Protein AF-A0A1F8E3Q6-F1 (afdb_monomer)

Mean predicted aligned error: 6.94 Å

Sequence (153 aa):
MDKLKSFGGFLIGIAMMTVLVFLVFVFINGLGFVAEKLIPTLIKITTIGTLICILSLPLAFFKKTRIITATTLFISSYVFGLTVWMVGFLVTYSLWGGFGVFIGLMMGGVGVVPLGIIAAVFNGAWAMAGNLLYGIAITFGARIFGMYLGEKS

Organism: NCBI:txid1802561

Structure (mmCIF, N/CA/C/O backbone):
data_AF-A0A1F8E3Q6-F1
#
_entry.id   AF-A0A1F8E3Q6-F1
#
loop_
_atom_site.group_PDB
_atom_site.id
_atom_site.type_symbol
_atom_site.label_atom_id
_atom_site.label_alt_id
_atom_site.label_comp_id
_atom_site.label_asym_id
_atom_site.label_entity_id
_atom_site.label_seq_id
_atom_site.pdbx_PDB_ins_code
_atom_site.Cartn_x
_atom_site.Cartn_y
_atom_site.Cartn_z
_atom_site.occupancy
_atom_site.B_iso_or_equiv
_atom_site.auth_seq_id
_atom_site.auth_comp_id
_atom_site.auth_asym_id
_atom_site.auth_atom_id
_atom_site.pdbx_PDB_model_num
ATOM 1 N N . MET A 1 1 ? -28.861 16.557 -3.915 1.00 49.62 1 MET A N 1
ATOM 2 C CA . MET A 1 1 ? -27.951 16.020 -4.955 1.00 49.62 1 MET A CA 1
ATOM 3 C C . MET A 1 1 ? -26.639 16.805 -5.047 1.00 49.62 1 MET A C 1
ATOM 5 O O . MET A 1 1 ? -25.605 16.191 -5.285 1.00 49.62 1 MET A O 1
ATOM 9 N N . ASP A 1 2 ? -26.636 18.114 -4.774 1.00 55.66 2 ASP A N 1
ATOM 10 C CA . ASP A 1 2 ? -25.448 18.976 -4.943 1.00 55.66 2 ASP A CA 1
ATOM 11 C C . ASP A 1 2 ? -24.301 18.697 -3.966 1.00 55.66 2 ASP A C 1
ATOM 13 O O . ASP A 1 2 ? -23.136 18.719 -4.359 1.00 55.66 2 ASP A O 1
ATOM 17 N N . LYS A 1 3 ? -24.607 18.315 -2.716 1.00 53.47 3 LYS A N 1
ATOM 18 C CA . LYS A 1 3 ? -23.581 17.922 -1.731 1.00 53.47 3 LYS A CA 1
ATOM 19 C C . LYS A 1 3 ? -22.810 16.658 -2.142 1.00 53.47 3 LYS A C 1
ATOM 21 O O . LYS A 1 3 ? -21.619 16.573 -1.878 1.00 53.47 3 LYS A O 1
ATOM 26 N N . LEU A 1 4 ? -23.453 15.711 -2.836 1.00 53.84 4 LEU A N 1
ATOM 27 C CA . LEU A 1 4 ? -22.817 14.464 -3.290 1.00 53.84 4 LEU A CA 1
ATOM 28 C C . LEU A 1 4 ? -21.888 14.704 -4.495 1.00 53.84 4 LEU A C 1
ATOM 30 O O . LEU A 1 4 ? -20.799 14.142 -4.556 1.00 53.84 4 LEU A O 1
ATOM 34 N N . LYS A 1 5 ? -22.285 15.592 -5.419 1.00 50.47 5 LYS A N 1
ATOM 35 C CA . LYS A 1 5 ? -21.438 16.028 -6.544 1.00 50.47 5 LYS A CA 1
ATOM 36 C C . LYS A 1 5 ? -20.234 16.851 -6.074 1.00 50.47 5 LYS A C 1
ATOM 38 O O . LYS A 1 5 ? -19.132 16.646 -6.571 1.00 50.47 5 LYS A O 1
ATOM 43 N N . SER A 1 6 ? -20.432 17.724 -5.084 1.00 55.19 6 SER A N 1
ATOM 44 C CA . SER A 1 6 ? -19.364 18.511 -4.451 1.00 55.19 6 SER A CA 1
ATOM 45 C C . SER A 1 6 ? -18.348 17.620 -3.719 1.00 55.19 6 SER A C 1
ATOM 47 O O . SER A 1 6 ? -17.145 17.770 -3.919 1.00 55.19 6 SER A O 1
ATOM 49 N N . PHE A 1 7 ? -18.818 16.622 -2.959 1.00 51.78 7 PHE A N 1
ATOM 50 C CA . PHE A 1 7 ? -17.947 15.675 -2.253 1.00 51.78 7 PHE A CA 1
ATOM 51 C C . PHE A 1 7 ? -17.191 14.742 -3.213 1.00 51.78 7 PHE A C 1
ATOM 53 O O . PHE A 1 7 ? -16.005 14.481 -3.024 1.00 51.78 7 PHE A O 1
ATOM 60 N N . GLY A 1 8 ? -17.850 14.293 -4.288 1.00 56.00 8 GLY A N 1
ATOM 61 C CA . GLY A 1 8 ? -17.213 13.522 -5.358 1.00 56.00 8 GLY A CA 1
ATOM 62 C C . GLY A 1 8 ? -16.129 14.317 -6.091 1.00 56.00 8 GLY A C 1
ATOM 63 O O . GLY A 1 8 ? -15.023 13.815 -6.273 1.00 56.00 8 GLY A O 1
ATOM 64 N N . GLY A 1 9 ? -16.403 15.579 -6.440 1.00 58.09 9 GLY A N 1
ATOM 65 C CA . GLY A 1 9 ? -15.417 16.471 -7.060 1.00 58.09 9 GLY A CA 1
ATOM 66 C C . GLY A 1 9 ? -14.213 16.753 -6.158 1.00 58.09 9 GLY A C 1
ATOM 67 O O . GLY A 1 9 ? -13.078 16.749 -6.628 1.00 58.09 9 GLY A O 1
ATOM 68 N N . PHE A 1 10 ? -14.440 16.911 -4.852 1.00 64.25 10 PHE A N 1
ATOM 69 C CA . PHE A 1 10 ? -13.375 17.104 -3.867 1.00 64.25 10 PHE A CA 1
ATOM 70 C C . PHE A 1 10 ? -12.459 15.875 -3.740 1.00 64.25 10 PHE A C 1
ATOM 72 O O . PHE A 1 10 ? -11.236 16.009 -3.752 1.00 64.25 10 PHE A O 1
ATOM 79 N N . LEU A 1 11 ? -13.030 14.666 -3.695 1.00 62.25 11 LEU A N 1
ATOM 80 C CA . LEU A 1 11 ? -12.260 13.417 -3.643 1.00 62.25 11 LEU A CA 1
ATOM 81 C C . LEU A 1 11 ? -11.458 13.167 -4.927 1.00 62.25 11 LEU A C 1
ATOM 83 O O . LEU A 1 11 ? -10.298 12.758 -4.854 1.00 62.25 11 LEU A O 1
ATOM 87 N N . ILE A 1 12 ? -12.046 13.455 -6.092 1.00 64.50 12 ILE A N 1
ATOM 88 C CA . ILE A 1 12 ? -11.350 13.380 -7.385 1.00 64.50 12 ILE A CA 1
ATOM 89 C C . ILE A 1 12 ? -10.200 14.399 -7.430 1.00 64.50 12 ILE A C 1
ATOM 91 O O . ILE A 1 12 ? -9.109 14.067 -7.891 1.00 64.50 12 ILE A O 1
ATOM 95 N N . GLY A 1 13 ? -10.406 15.603 -6.886 1.00 69.19 13 GLY A N 1
ATOM 96 C CA . GLY A 1 13 ? -9.370 16.630 -6.767 1.00 69.19 13 GLY A CA 1
ATOM 97 C C . GLY A 1 13 ? -8.187 16.194 -5.897 1.00 69.19 13 GLY A C 1
ATOM 98 O O . GLY A 1 13 ? -7.039 16.325 -6.318 1.00 69.19 13 GLY A O 1
ATOM 99 N N . ILE A 1 14 ? -8.446 15.604 -4.724 1.00 70.31 14 ILE A N 1
ATOM 100 C CA . ILE A 1 14 ? -7.390 15.064 -3.848 1.00 70.31 14 ILE A CA 1
ATOM 101 C C . ILE A 1 14 ? -6.627 13.930 -4.542 1.00 70.31 14 ILE A C 1
ATOM 103 O O . ILE A 1 14 ? -5.396 13.888 -4.480 1.00 70.31 14 ILE A O 1
ATOM 107 N N . ALA A 1 15 ? -7.332 13.027 -5.229 1.00 63.09 15 ALA A N 1
ATOM 108 C CA . ALA A 1 15 ? -6.701 11.938 -5.970 1.00 63.09 15 ALA A CA 1
ATOM 109 C C . ALA A 1 15 ? -5.799 12.469 -7.099 1.00 63.09 15 ALA A C 1
ATOM 111 O O . ALA A 1 15 ? -4.645 12.051 -7.200 1.00 63.09 15 ALA A O 1
ATOM 112 N N . MET A 1 16 ? -6.270 13.444 -7.888 1.00 68.88 16 MET A N 1
ATOM 113 C CA . MET A 1 16 ? -5.464 14.095 -8.931 1.00 68.88 16 MET A CA 1
ATOM 114 C C . MET A 1 16 ? -4.247 14.824 -8.362 1.00 68.88 16 MET A C 1
ATOM 116 O O . MET A 1 16 ? -3.151 14.676 -8.900 1.00 68.88 16 MET A O 1
ATOM 120 N N . MET A 1 17 ? -4.403 15.570 -7.264 1.00 70.44 17 MET A N 1
ATOM 121 C CA . MET A 1 17 ? -3.273 16.234 -6.611 1.00 70.44 17 MET A CA 1
ATOM 122 C C . MET A 1 17 ? -2.244 15.229 -6.094 1.00 70.44 17 MET A C 1
ATOM 124 O O . MET A 1 17 ? -1.049 15.446 -6.265 1.00 70.44 17 MET A O 1
ATOM 128 N N . THR A 1 18 ? -2.689 14.111 -5.519 1.00 69.44 18 THR A N 1
ATOM 129 C CA . THR A 1 18 ? -1.791 13.053 -5.029 1.00 69.44 18 THR A CA 1
ATOM 130 C C . THR A 1 18 ? -0.978 12.447 -6.176 1.00 69.44 18 THR A C 1
ATOM 132 O O . THR A 1 18 ? 0.237 12.297 -6.059 1.00 69.44 18 THR A O 1
ATOM 135 N N . VAL A 1 19 ? -1.628 12.170 -7.311 1.00 68.75 19 VAL A N 1
ATOM 136 C CA . VAL A 1 19 ? -0.973 11.676 -8.534 1.00 68.75 19 VAL A CA 1
ATOM 137 C C . VAL A 1 19 ? 0.041 12.685 -9.075 1.00 68.75 19 VAL A C 1
ATOM 139 O O . VAL A 1 19 ? 1.166 12.304 -9.391 1.00 68.75 19 VAL A O 1
ATOM 142 N N . LEU A 1 20 ? -0.329 13.965 -9.163 1.00 71.75 20 LEU A N 1
ATOM 143 C CA . LEU A 1 20 ? 0.547 15.035 -9.651 1.00 71.75 20 LEU A CA 1
ATOM 144 C C . LEU A 1 20 ? 1.775 15.221 -8.759 1.00 71.75 20 LEU A C 1
ATOM 146 O O . LEU A 1 20 ? 2.893 15.261 -9.266 1.00 71.75 20 LEU A O 1
ATOM 150 N N . VAL A 1 21 ? 1.585 15.283 -7.439 1.00 74.00 21 VAL A N 1
ATOM 151 C CA . VAL A 1 21 ? 2.688 15.402 -6.475 1.00 74.00 21 VAL A CA 1
ATOM 152 C C . VAL A 1 21 ? 3.612 14.193 -6.568 1.00 74.00 21 VAL A C 1
ATOM 154 O O . VAL A 1 21 ? 4.830 14.361 -6.571 1.00 74.00 21 VAL A O 1
ATOM 157 N N . PHE A 1 22 ? 3.059 12.985 -6.701 1.00 71.38 22 PHE A N 1
ATOM 158 C CA . PHE A 1 22 ? 3.867 11.783 -6.870 1.00 71.38 22 PHE A CA 1
ATOM 159 C C . PHE A 1 22 ? 4.670 11.797 -8.173 1.00 71.38 22 PHE A C 1
ATOM 161 O O . PHE A 1 22 ? 5.867 11.523 -8.150 1.00 71.38 22 PHE A O 1
ATOM 168 N N . LEU A 1 23 ? 4.049 12.161 -9.298 1.00 72.88 23 LEU A N 1
ATOM 169 C CA . LEU A 1 23 ? 4.748 12.288 -10.576 1.00 72.88 23 LEU A CA 1
ATOM 170 C C . LEU A 1 23 ? 5.888 13.305 -10.481 1.00 72.88 23 LEU A C 1
ATOM 172 O O . LEU A 1 23 ? 7.020 12.978 -10.822 1.00 72.88 23 LEU A O 1
ATOM 176 N N . VAL A 1 24 ? 5.627 14.499 -9.946 1.00 71.00 24 VAL A N 1
ATOM 177 C CA . VAL A 1 24 ? 6.659 15.526 -9.727 1.00 71.00 24 VAL A CA 1
ATOM 178 C C . VAL A 1 24 ? 7.779 14.991 -8.829 1.00 71.00 24 VAL A C 1
ATOM 180 O O . VAL A 1 24 ? 8.955 15.166 -9.137 1.00 71.00 24 VAL A O 1
ATOM 183 N N . PHE A 1 25 ? 7.439 14.269 -7.761 1.00 69.81 25 PHE A N 1
ATOM 184 C CA . PHE A 1 25 ? 8.420 13.663 -6.863 1.00 69.81 25 PHE A CA 1
ATOM 185 C C . PHE A 1 25 ? 9.311 12.627 -7.564 1.00 69.81 25 PHE A C 1
ATOM 187 O O . PHE A 1 25 ? 10.526 12.637 -7.352 1.00 69.81 25 PHE A O 1
ATOM 194 N N . VAL A 1 26 ? 8.730 11.768 -8.409 1.00 71.50 26 VAL A N 1
ATOM 195 C CA . VAL A 1 26 ? 9.452 10.773 -9.224 1.00 71.50 26 VAL A CA 1
ATOM 196 C C . VAL A 1 26 ? 10.371 11.457 -10.235 1.00 71.50 26 VAL A C 1
ATOM 198 O O . VAL A 1 26 ? 11.502 11.014 -10.417 1.00 71.50 26 VAL A O 1
ATOM 201 N N . PHE A 1 27 ? 9.921 12.549 -10.858 1.00 66.31 27 PHE A N 1
ATOM 202 C CA . PHE A 1 27 ? 10.738 13.334 -11.786 1.00 66.31 27 PHE A CA 1
ATOM 203 C C . PHE A 1 27 ? 11.910 14.049 -11.092 1.00 66.31 27 PHE A C 1
ATOM 205 O O . PHE A 1 27 ? 12.974 14.167 -11.692 1.00 66.31 27 PHE A O 1
ATOM 212 N N . ILE A 1 28 ? 11.748 14.489 -9.837 1.00 68.50 28 ILE A N 1
ATOM 213 C CA . ILE A 1 28 ? 12.799 15.190 -9.074 1.00 68.50 28 ILE A CA 1
ATOM 214 C C . ILE A 1 28 ? 13.809 14.217 -8.445 1.00 68.50 28 ILE A C 1
ATOM 216 O O . ILE A 1 28 ? 15.011 14.442 -8.535 1.00 68.50 28 ILE A O 1
ATOM 220 N N . ASN A 1 29 ? 13.340 13.153 -7.786 1.00 71.88 29 ASN A N 1
ATOM 221 C CA . ASN A 1 29 ? 14.200 12.242 -7.011 1.00 71.88 29 ASN A CA 1
ATOM 222 C C . ASN A 1 29 ? 14.633 10.997 -7.800 1.00 71.88 29 ASN A C 1
ATOM 224 O O . ASN A 1 29 ? 15.506 10.252 -7.355 1.00 71.88 29 ASN A O 1
ATOM 228 N N . GLY A 1 30 ? 14.022 10.758 -8.960 1.00 75.06 30 GLY A N 1
ATOM 229 C CA . GLY A 1 30 ? 14.245 9.573 -9.775 1.00 75.06 30 GLY A CA 1
ATOM 230 C C . GLY A 1 30 ? 13.530 8.323 -9.250 1.00 75.06 30 GLY A C 1
ATOM 231 O O . GLY A 1 30 ? 13.231 8.165 -8.064 1.00 75.06 30 GLY A O 1
ATOM 232 N N . LEU A 1 31 ? 13.289 7.379 -10.162 1.00 74.06 31 LEU A N 1
ATOM 233 C CA . LEU A 1 31 ? 12.685 6.075 -9.858 1.00 74.06 31 LEU A CA 1
ATOM 234 C C . LEU A 1 31 ? 13.535 5.227 -8.901 1.00 74.06 31 LEU A C 1
ATOM 236 O O . LEU A 1 31 ? 12.975 4.500 -8.082 1.00 74.06 31 LEU A O 1
ATOM 240 N N . GLY A 1 32 ? 14.866 5.348 -8.968 1.00 78.00 32 GLY A N 1
ATOM 241 C CA . GLY A 1 32 ? 15.789 4.631 -8.081 1.00 78.00 32 GLY A CA 1
ATOM 242 C C . GLY A 1 32 ? 15.551 4.961 -6.606 1.0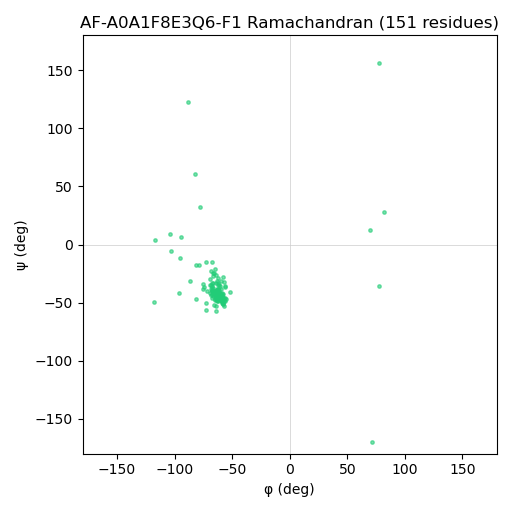0 78.00 32 GLY A C 1
ATOM 243 O O . GLY A 1 32 ? 15.376 4.057 -5.796 1.00 78.00 32 GLY A O 1
ATOM 244 N N . PHE A 1 33 ? 15.397 6.245 -6.262 1.00 80.75 33 PHE A N 1
ATOM 245 C CA . PHE A 1 33 ? 15.091 6.661 -4.889 1.00 80.75 33 PHE A CA 1
ATOM 246 C C . PHE A 1 33 ? 13.765 6.072 -4.386 1.00 80.75 33 PHE A C 1
ATOM 248 O O . PHE A 1 33 ? 13.656 5.621 -3.239 1.00 80.75 33 PHE A O 1
ATOM 255 N N . VAL A 1 34 ? 12.742 6.070 -5.245 1.00 79.75 34 VAL A N 1
ATOM 256 C CA . VAL A 1 34 ? 11.421 5.533 -4.901 1.00 79.75 34 VAL A CA 1
ATOM 257 C C . VAL A 1 34 ? 11.502 4.032 -4.623 1.00 79.75 34 VAL A C 1
ATOM 259 O O . VAL A 1 34 ? 10.968 3.571 -3.612 1.00 79.75 34 VAL A O 1
ATOM 262 N N . ALA A 1 35 ? 12.202 3.288 -5.478 1.00 83.31 35 ALA A N 1
ATOM 263 C CA . ALA A 1 35 ? 12.362 1.846 -5.345 1.00 83.31 35 ALA A CA 1
ATOM 264 C C . ALA A 1 35 ? 13.246 1.448 -4.150 1.00 83.31 35 ALA A C 1
ATOM 266 O O . ALA A 1 35 ? 12.905 0.517 -3.425 1.00 83.31 35 ALA A O 1
ATOM 267 N N . GLU A 1 36 ? 14.347 2.160 -3.907 1.00 86.88 36 GLU A N 1
ATOM 268 C CA . GLU A 1 36 ? 15.345 1.775 -2.900 1.00 86.88 36 GLU A CA 1
ATOM 269 C C . GLU A 1 36 ? 15.027 2.290 -1.497 1.00 86.88 36 GLU A C 1
ATOM 271 O O . GLU A 1 36 ? 15.377 1.648 -0.504 1.00 86.88 36 GLU A O 1
ATOM 276 N N . LYS A 1 37 ? 14.368 3.449 -1.383 1.00 87.69 37 LYS A N 1
ATOM 277 C CA . LYS A 1 37 ? 14.171 4.111 -0.087 1.00 87.69 37 LYS A CA 1
ATOM 278 C C . LYS A 1 37 ? 12.711 4.245 0.295 1.00 87.69 37 LYS A C 1
ATOM 280 O O . LYS A 1 37 ? 12.337 3.870 1.410 1.00 87.69 37 LYS A O 1
ATOM 285 N N . LEU A 1 38 ? 11.877 4.751 -0.610 1.00 86.25 38 LEU A N 1
ATOM 286 C CA . LEU A 1 38 ? 10.486 5.061 -0.283 1.00 86.25 38 LEU A CA 1
ATOM 287 C C . LEU A 1 38 ? 9.638 3.793 -0.120 1.00 86.25 38 LEU A C 1
ATOM 289 O O . LEU A 1 38 ? 8.989 3.628 0.913 1.00 86.25 38 LEU A O 1
ATOM 293 N N . ILE A 1 39 ? 9.684 2.874 -1.087 1.00 89.38 39 ILE A N 1
ATOM 294 C CA . ILE A 1 39 ? 8.895 1.635 -1.051 1.00 89.38 39 ILE A CA 1
ATOM 295 C C . ILE A 1 39 ? 9.273 0.745 0.144 1.00 89.38 39 ILE A C 1
ATOM 297 O O . ILE A 1 39 ? 8.366 0.375 0.891 1.00 89.38 39 ILE A O 1
ATOM 301 N N . PRO A 1 40 ? 10.558 0.452 0.429 1.00 92.94 40 PRO A N 1
ATOM 302 C CA . PRO A 1 40 ? 10.919 -0.352 1.597 1.00 92.94 40 PRO A CA 1
ATOM 303 C C . PRO A 1 40 ? 10.490 0.291 2.919 1.00 92.94 40 PRO A C 1
ATOM 305 O O . PRO A 1 40 ? 10.076 -0.408 3.843 1.00 92.94 40 PRO A O 1
ATOM 308 N N . THR A 1 41 ? 10.541 1.623 3.013 1.00 91.50 41 THR A N 1
ATOM 309 C CA . THR A 1 41 ? 10.061 2.353 4.195 1.00 91.50 41 THR A CA 1
ATOM 310 C C . THR A 1 41 ? 8.544 2.236 4.340 1.00 91.50 41 THR A C 1
ATOM 312 O O . THR A 1 41 ? 8.061 1.900 5.420 1.00 91.50 41 THR A O 1
ATOM 315 N N . LEU A 1 42 ? 7.784 2.427 3.257 1.00 91.06 42 LEU A N 1
ATOM 316 C CA . LEU A 1 42 ? 6.326 2.264 3.258 1.00 91.06 42 LEU A CA 1
ATOM 317 C C . LEU A 1 42 ? 5.896 0.836 3.598 1.00 91.06 42 LEU A C 1
ATOM 319 O O . LEU A 1 42 ? 4.951 0.650 4.366 1.00 91.06 42 LEU A O 1
ATOM 323 N N . ILE A 1 43 ? 6.613 -0.172 3.094 1.00 93.00 43 ILE A N 1
ATOM 324 C CA . ILE A 1 43 ? 6.375 -1.576 3.444 1.00 93.00 43 ILE A CA 1
ATOM 325 C C . ILE A 1 43 ? 6.586 -1.784 4.946 1.00 93.00 43 ILE A C 1
ATOM 327 O O . ILE A 1 43 ? 5.710 -2.348 5.593 1.00 93.00 43 ILE A O 1
ATOM 331 N N . LYS A 1 44 ? 7.671 -1.266 5.542 1.00 94.62 44 LYS A N 1
ATOM 332 C CA . LYS A 1 44 ? 7.894 -1.358 7.000 1.00 94.62 44 LYS A CA 1
ATOM 333 C C . LYS A 1 44 ? 6.756 -0.720 7.799 1.00 94.62 44 LYS A C 1
ATOM 335 O O . LYS A 1 44 ? 6.250 -1.342 8.731 1.00 94.62 44 LYS A O 1
ATOM 340 N N . ILE A 1 45 ? 6.323 0.485 7.420 1.00 93.75 45 ILE A N 1
ATOM 341 C CA . ILE A 1 45 ? 5.204 1.179 8.081 1.00 93.75 45 ILE A CA 1
ATOM 342 C C . ILE A 1 45 ? 3.908 0.370 7.927 1.00 93.75 45 ILE A C 1
ATOM 344 O O . ILE A 1 45 ? 3.158 0.216 8.888 1.00 93.75 45 ILE A O 1
ATOM 348 N N . THR A 1 46 ? 3.664 -0.200 6.748 1.00 94.25 46 THR 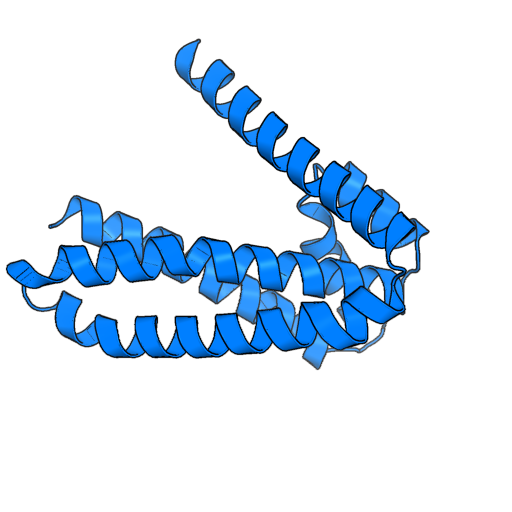A N 1
ATOM 349 C CA . THR A 1 46 ? 2.496 -1.050 6.463 1.00 94.25 46 THR A CA 1
ATOM 350 C C . THR A 1 46 ? 2.504 -2.323 7.298 1.00 94.25 46 THR A C 1
ATOM 352 O O . THR A 1 46 ? 1.472 -2.693 7.858 1.00 94.25 46 THR A O 1
ATOM 355 N N . THR A 1 47 ? 3.660 -2.967 7.454 1.00 94.38 47 THR A N 1
ATOM 356 C CA . THR A 1 47 ? 3.822 -4.145 8.312 1.00 94.38 47 THR A CA 1
ATOM 357 C C . THR A 1 47 ? 3.529 -3.805 9.769 1.00 94.38 47 THR A C 1
ATOM 359 O O . THR A 1 47 ? 2.741 -4.497 10.411 1.00 94.38 47 THR A O 1
ATOM 362 N N . ILE A 1 48 ? 4.086 -2.702 10.282 1.00 95.81 48 ILE A N 1
ATOM 363 C CA . ILE A 1 48 ? 3.804 -2.227 11.645 1.00 95.81 48 ILE A CA 1
ATOM 364 C C . ILE A 1 48 ? 2.310 -1.915 11.803 1.00 95.81 48 ILE A C 1
ATOM 366 O O . ILE A 1 48 ? 1.685 -2.373 12.755 1.00 95.81 48 ILE A O 1
ATOM 370 N N . GLY A 1 49 ? 1.708 -1.204 10.848 1.00 94.69 49 GLY A N 1
ATOM 371 C CA . GLY A 1 49 ? 0.277 -0.901 10.855 1.00 94.69 49 GLY A CA 1
ATOM 372 C C . GLY A 1 49 ? -0.595 -2.158 10.839 1.00 94.69 49 GLY A C 1
ATOM 373 O O . GLY A 1 49 ? -1.592 -2.222 11.554 1.00 94.69 49 GLY A O 1
ATOM 374 N N . THR A 1 50 ? -0.192 -3.188 10.091 1.00 93.94 50 THR A N 1
ATOM 375 C CA . THR A 1 50 ? -0.878 -4.489 10.056 1.00 93.94 50 THR A CA 1
ATOM 376 C C . THR A 1 50 ? -0.823 -5.170 11.420 1.00 93.94 50 THR A C 1
ATOM 378 O O . THR A 1 50 ? -1.849 -5.640 11.909 1.00 93.94 50 THR A O 1
ATOM 381 N N . LEU A 1 51 ? 0.340 -5.164 12.080 1.00 96.12 51 LEU A N 1
ATOM 382 C CA . LEU A 1 51 ? 0.486 -5.703 13.434 1.00 96.12 51 LEU A CA 1
ATOM 383 C C . LEU A 1 51 ? -0.394 -4.953 14.438 1.00 96.12 51 LEU A C 1
ATOM 385 O O . LEU A 1 51 ? -1.105 -5.587 15.211 1.00 96.12 51 LEU A O 1
ATOM 389 N N . ILE A 1 52 ? -0.410 -3.618 14.391 1.00 95.50 52 ILE A N 1
ATOM 390 C CA . ILE A 1 52 ? -1.268 -2.800 15.263 1.00 95.50 52 ILE A CA 1
ATOM 391 C C . ILE A 1 52 ? -2.748 -3.131 15.021 1.00 95.50 52 ILE A C 1
ATOM 393 O O . ILE A 1 52 ? -3.500 -3.306 15.980 1.00 95.50 52 ILE A O 1
ATOM 397 N N . CYS A 1 53 ? -3.166 -3.287 13.760 1.00 95.12 53 CYS A N 1
ATOM 398 C CA . CYS A 1 53 ? -4.528 -3.698 13.423 1.00 95.12 53 CYS A CA 1
ATOM 399 C C . CYS A 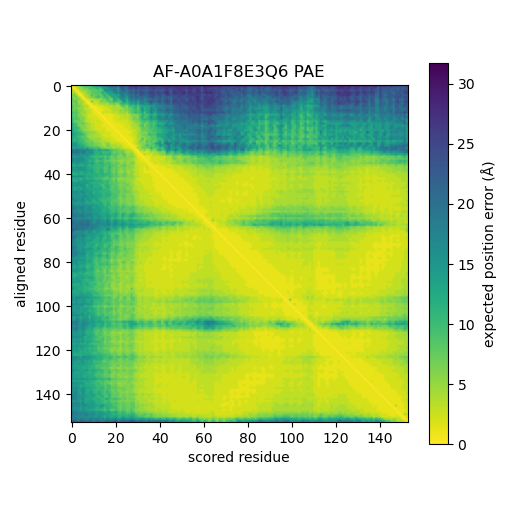1 53 ? -4.868 -5.052 14.054 1.00 95.12 53 CYS A C 1
ATOM 401 O O . CYS A 1 53 ? -5.860 -5.143 14.773 1.00 95.12 53 CYS A O 1
ATOM 403 N N . ILE A 1 54 ? -4.022 -6.068 13.858 1.00 95.50 54 ILE A N 1
ATOM 404 C CA . ILE A 1 54 ? -4.220 -7.415 14.413 1.00 95.50 54 ILE A CA 1
ATOM 405 C C . ILE A 1 54 ? -4.316 -7.372 15.942 1.00 95.50 54 ILE A C 1
ATOM 407 O O . ILE A 1 54 ? -5.241 -7.948 16.511 1.00 95.50 54 ILE A O 1
ATOM 411 N N . LEU A 1 55 ? -3.415 -6.645 16.607 1.00 95.50 55 LEU A N 1
ATOM 412 C CA . LEU A 1 55 ? -3.412 -6.505 18.067 1.00 95.50 55 LEU A CA 1
ATOM 413 C C . LEU A 1 55 ? -4.635 -5.744 18.595 1.00 95.50 55 LEU A C 1
ATOM 415 O O . LEU A 1 55 ? -5.060 -5.976 19.724 1.00 95.50 55 LEU A O 1
ATOM 419 N N . SER A 1 56 ? -5.226 -4.863 17.786 1.00 93.69 56 SER A N 1
ATOM 420 C CA . SER A 1 56 ? -6.451 -4.150 18.146 1.00 93.69 56 SER A CA 1
ATOM 421 C C . SER A 1 56 ? -7.730 -4.968 17.916 1.00 93.69 56 SER A C 1
ATOM 423 O O . SER A 1 56 ? -8.759 -4.635 18.502 1.00 93.69 56 SER A O 1
ATOM 425 N N . LEU A 1 57 ? -7.707 -6.046 17.116 1.00 94.12 57 LEU A N 1
ATOM 426 C CA . LEU A 1 57 ? -8.903 -6.856 16.824 1.00 94.12 57 LEU A CA 1
ATOM 427 C C . LEU A 1 57 ? -9.562 -7.470 18.074 1.00 94.12 57 LEU A C 1
ATOM 429 O O . LEU A 1 57 ? -10.784 -7.365 18.184 1.00 94.12 57 LEU A O 1
ATOM 433 N N . PRO A 1 58 ? -8.826 -8.036 19.054 1.00 94.06 58 PRO A N 1
ATOM 434 C CA . PRO A 1 58 ? -9.428 -8.518 20.299 1.00 94.06 58 PRO A CA 1
ATOM 435 C C . PRO A 1 58 ? -10.184 -7.430 21.078 1.00 94.06 58 PRO A C 1
ATOM 437 O O . PRO A 1 58 ? -11.160 -7.716 21.769 1.00 94.06 58 PRO A O 1
ATOM 440 N N . LEU A 1 59 ? -9.788 -6.161 20.940 1.00 92.25 59 LEU A N 1
ATOM 441 C CA . LEU A 1 59 ? -10.464 -5.043 21.602 1.00 92.25 59 LEU A CA 1
ATOM 442 C C . LEU A 1 59 ? -11.835 -4.723 20.981 1.00 92.25 59 LEU A C 1
ATOM 444 O O . LEU A 1 59 ? -12.646 -4.063 21.632 1.00 92.25 59 LEU A O 1
ATOM 448 N N . ALA A 1 60 ? -12.142 -5.222 19.777 1.00 91.25 60 ALA A N 1
ATOM 449 C CA . ALA A 1 60 ? -13.441 -5.020 19.129 1.00 91.25 60 ALA A CA 1
ATOM 450 C C . ALA A 1 60 ? -14.597 -5.758 19.832 1.00 91.25 60 ALA A C 1
ATOM 452 O O . ALA A 1 60 ? -15.766 -5.366 19.685 1.00 91.25 60 ALA A O 1
ATOM 453 N N . PHE A 1 61 ? -14.285 -6.811 20.601 1.00 91.19 61 PHE A N 1
ATOM 454 C CA . PHE A 1 61 ? -15.275 -7.574 21.365 1.00 91.19 61 PHE A CA 1
ATOM 455 C C . PHE A 1 61 ? -15.889 -6.743 22.499 1.00 91.19 61 PHE A C 1
ATOM 457 O O . PHE A 1 61 ? -17.090 -6.846 22.758 1.00 91.19 61 PHE A O 1
ATOM 464 N N . PHE A 1 62 ? -15.110 -5.864 23.135 1.00 91.81 62 PHE A N 1
ATOM 465 C CA . PHE A 1 62 ? -15.597 -5.016 24.220 1.00 91.81 62 PHE A CA 1
ATOM 466 C C . PHE A 1 62 ? -16.171 -3.706 23.673 1.00 91.81 62 PHE A C 1
ATOM 468 O O . PHE A 1 62 ? -15.475 -2.924 23.029 1.00 91.81 62 PHE A O 1
ATOM 475 N N . LYS A 1 63 ? -17.442 -3.419 23.990 1.00 87.06 63 LYS A N 1
ATOM 476 C CA . LYS A 1 63 ? -18.155 -2.224 23.494 1.00 87.06 63 LYS A CA 1
ATOM 477 C C . LYS A 1 63 ? -17.383 -0.918 23.737 1.00 87.06 63 LYS A C 1
ATOM 479 O O . LYS A 1 63 ? -17.304 -0.093 22.842 1.00 87.06 63 LYS A O 1
ATOM 484 N N . LYS A 1 64 ? -16.759 -0.763 24.912 1.00 87.06 64 LYS A N 1
ATOM 485 C CA . LYS A 1 64 ? -16.033 0.465 25.290 1.00 87.06 64 LYS A CA 1
ATOM 486 C C . LYS A 1 64 ? -14.743 0.702 24.493 1.00 87.06 64 LYS A C 1
ATOM 488 O O . LYS A 1 64 ? -14.362 1.850 24.311 1.00 87.06 64 LYS A O 1
ATOM 493 N N . THR A 1 65 ? -14.063 -0.351 24.036 1.00 90.44 65 THR A N 1
ATOM 494 C CA . THR A 1 65 ? -12.779 -0.242 23.312 1.00 90.44 65 THR A CA 1
ATOM 495 C C . THR A 1 65 ? -12.923 -0.428 21.805 1.00 90.44 65 THR A C 1
ATOM 497 O O . THR A 1 65 ? -11.961 -0.217 21.071 1.00 90.44 65 THR A O 1
ATOM 500 N N . ARG A 1 66 ? -14.123 -0.766 21.323 1.00 90.81 66 ARG A N 1
A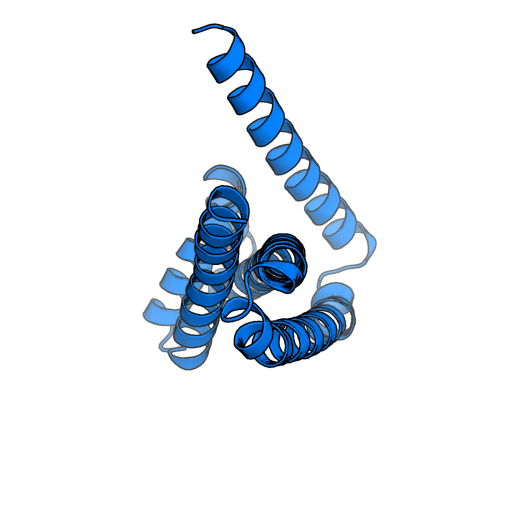TOM 501 C CA . ARG A 1 66 ? -14.415 -0.973 19.901 1.00 90.81 66 ARG A CA 1
ATOM 502 C C . ARG A 1 66 ? -14.076 0.240 19.033 1.00 90.81 66 ARG A C 1
ATOM 504 O O . ARG A 1 66 ? -13.561 0.057 17.931 1.00 90.81 66 ARG A O 1
ATOM 511 N N . ILE A 1 67 ? -14.288 1.456 19.542 1.00 92.75 67 ILE A N 1
ATOM 512 C CA . ILE A 1 67 ? -13.961 2.695 18.822 1.00 92.75 67 ILE A CA 1
ATOM 513 C C . ILE A 1 67 ? -12.457 2.837 18.543 1.00 92.75 67 ILE A C 1
ATOM 515 O O . ILE A 1 67 ? -12.068 3.379 17.507 1.00 92.75 67 ILE A O 1
ATOM 519 N N . ILE A 1 68 ? -11.605 2.299 19.425 1.00 93.00 68 ILE A N 1
ATOM 520 C CA . ILE A 1 68 ? -10.150 2.296 19.241 1.00 93.00 68 ILE A CA 1
ATOM 521 C C . ILE A 1 68 ? -9.812 1.412 18.039 1.00 93.00 68 ILE A C 1
ATOM 523 O O . ILE A 1 68 ? -9.188 1.887 17.094 1.00 93.00 68 ILE A O 1
ATOM 527 N N . THR A 1 69 ? -10.310 0.172 18.015 1.00 94.75 69 THR A N 1
ATOM 528 C CA . THR A 1 69 ? -10.116 -0.754 16.887 1.00 94.75 69 THR A CA 1
ATOM 529 C C . THR A 1 69 ? -10.660 -0.187 15.577 1.00 94.75 69 THR A C 1
ATOM 531 O O . THR A 1 69 ? -9.984 -0.258 14.552 1.00 94.75 69 THR A O 1
ATOM 534 N N . ALA A 1 70 ? -11.854 0.414 15.606 1.00 94.25 70 ALA A N 1
ATOM 535 C CA . ALA A 1 70 ? -12.471 1.044 14.441 1.00 94.25 70 ALA A CA 1
ATOM 536 C C . ALA A 1 70 ? -11.569 2.137 13.845 1.00 94.25 70 ALA A C 1
ATOM 538 O O . ALA A 1 70 ? -11.284 2.135 12.645 1.00 94.25 70 ALA A O 1
ATOM 539 N N . THR A 1 71 ? -11.069 3.027 14.704 1.00 91.75 71 THR A N 1
ATOM 540 C CA . THR A 1 71 ? -10.204 4.146 14.312 1.00 91.75 71 THR A CA 1
ATOM 541 C C . THR A 1 71 ? -8.856 3.653 13.793 1.00 91.75 71 THR A C 1
ATOM 543 O O . THR A 1 71 ? -8.399 4.103 12.742 1.00 91.75 71 THR A O 1
ATOM 546 N N . THR A 1 72 ? -8.238 2.688 14.479 1.00 94.44 72 THR A N 1
ATOM 547 C CA . THR A 1 72 ? -6.974 2.069 14.062 1.00 94.44 72 THR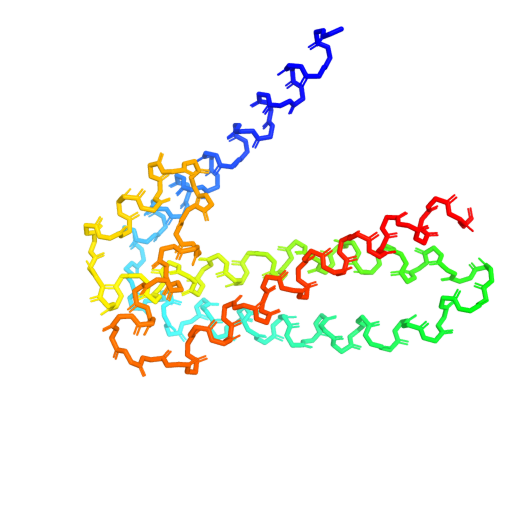 A CA 1
ATOM 548 C C . THR A 1 72 ? -7.087 1.455 12.670 1.00 94.44 72 THR A C 1
ATOM 550 O O . THR A 1 72 ? -6.305 1.807 11.789 1.00 94.44 72 THR A O 1
ATOM 553 N N . LEU A 1 73 ? -8.089 0.600 12.438 1.00 95.00 73 LEU A N 1
ATOM 554 C CA . LEU A 1 73 ? -8.316 -0.035 11.137 1.00 95.00 73 LEU A CA 1
ATOM 555 C C . LEU A 1 73 ? -8.548 1.000 10.031 1.00 95.00 73 LEU A C 1
ATOM 557 O O . LEU A 1 73 ? -7.981 0.892 8.940 1.00 95.00 73 LEU A O 1
ATOM 561 N N . PHE A 1 74 ? -9.354 2.025 10.317 1.00 92.94 74 PHE A N 1
ATOM 562 C CA . PHE A 1 74 ? -9.674 3.062 9.344 1.00 92.94 74 PHE A CA 1
ATOM 563 C C . PHE A 1 74 ? -8.438 3.879 8.950 1.00 92.94 74 PHE A C 1
ATOM 565 O O . PHE A 1 74 ? -8.167 4.026 7.756 1.00 92.94 74 PHE A O 1
ATOM 572 N N . ILE A 1 75 ? -7.645 4.347 9.919 1.00 91.38 75 ILE A N 1
ATOM 573 C CA . ILE A 1 75 ? -6.421 5.120 9.656 1.00 91.38 75 ILE A CA 1
ATOM 574 C C . ILE A 1 75 ? -5.384 4.258 8.927 1.00 91.38 75 ILE A C 1
ATOM 576 O O . ILE A 1 75 ? -4.842 4.682 7.903 1.00 91.38 75 ILE A O 1
ATOM 580 N N . SER A 1 76 ? -5.145 3.027 9.391 1.00 94.38 76 SER A N 1
ATOM 581 C CA . SER A 1 76 ? -4.197 2.111 8.748 1.00 94.38 76 SER A CA 1
ATOM 582 C C . SER A 1 76 ? -4.576 1.795 7.298 1.00 94.38 76 SER A C 1
ATOM 584 O O . SER A 1 76 ? -3.684 1.672 6.460 1.00 94.38 76 SER A O 1
ATOM 586 N N . SER A 1 77 ? -5.873 1.777 6.958 1.00 94.56 77 SER A N 1
ATOM 587 C CA . SER A 1 77 ? -6.328 1.561 5.577 1.00 94.56 77 SER A CA 1
ATOM 588 C C . SER A 1 77 ? -5.768 2.577 4.573 1.00 94.56 77 SER A C 1
ATOM 590 O O . SER A 1 77 ? -5.541 2.230 3.416 1.00 94.56 77 SER A O 1
ATOM 592 N N . TYR A 1 78 ? -5.517 3.828 4.977 1.00 91.50 78 TYR A N 1
ATOM 593 C CA . TYR A 1 78 ? -4.940 4.838 4.081 1.00 91.50 78 TYR A CA 1
ATOM 594 C C . TYR A 1 78 ? -3.470 4.563 3.787 1.00 91.50 78 TYR A C 1
ATOM 596 O O . TYR A 1 78 ? -3.041 4.687 2.641 1.00 91.50 78 TYR A O 1
ATOM 604 N N . VAL A 1 79 ? -2.720 4.134 4.804 1.00 93.38 79 VAL A N 1
ATOM 605 C CA . VAL A 1 79 ? -1.318 3.731 4.647 1.00 93.38 79 VAL A CA 1
ATOM 606 C C . VAL A 1 79 ? -1.224 2.501 3.748 1.00 93.38 79 VAL A C 1
ATOM 608 O O . VAL A 1 79 ? -0.411 2.480 2.829 1.00 93.38 79 VAL A O 1
ATOM 611 N N . PHE A 1 80 ? -2.095 1.508 3.954 1.00 95.00 80 PHE A N 1
ATOM 612 C CA . PHE A 1 80 ? -2.138 0.306 3.118 1.00 95.00 80 PHE A CA 1
ATOM 613 C C . PHE A 1 80 ? -2.447 0.661 1.664 1.00 95.00 80 PHE A C 1
ATOM 615 O O . PHE A 1 80 ? -1.708 0.258 0.768 1.00 95.00 80 PHE A O 1
ATOM 622 N N . GLY A 1 81 ? -3.468 1.491 1.438 1.00 93.31 81 GLY A N 1
ATOM 623 C CA . GLY A 1 81 ? -3.840 1.936 0.098 1.00 93.31 81 GLY A CA 1
ATOM 624 C C . GLY A 1 81 ? -2.709 2.677 -0.612 1.00 93.31 81 GLY A C 1
ATOM 625 O O . GLY A 1 81 ? -2.443 2.393 -1.778 1.00 93.31 81 GLY A O 1
ATOM 626 N N . LEU A 1 82 ? -2.001 3.566 0.091 1.00 91.06 82 LEU A N 1
ATOM 627 C CA . LEU A 1 82 ? -0.846 4.274 -0.463 1.00 91.06 82 LEU A CA 1
ATOM 628 C C . LEU A 1 82 ? 0.279 3.304 -0.842 1.00 91.06 82 LEU A C 1
ATOM 630 O O . LEU A 1 82 ? 0.811 3.386 -1.946 1.00 91.06 82 LEU A O 1
ATOM 634 N N . THR A 1 83 ? 0.618 2.361 0.035 1.00 93.81 83 THR A N 1
ATOM 635 C CA . THR A 1 83 ? 1.658 1.360 -0.239 1.00 93.81 83 THR A CA 1
ATOM 636 C C . THR A 1 83 ? 1.306 0.505 -1.449 1.00 93.81 83 THR A C 1
ATOM 638 O O . THR A 1 83 ? 2.139 0.314 -2.330 1.00 93.81 83 THR A O 1
ATOM 641 N N . VAL A 1 84 ? 0.066 0.028 -1.537 1.00 95.56 84 VAL A N 1
ATOM 642 C CA . VAL A 1 84 ? -0.403 -0.789 -2.666 1.00 95.56 84 VAL A CA 1
ATOM 643 C C . VAL A 1 84 ? -0.391 0.002 -3.961 1.00 95.56 84 VAL A C 1
ATOM 645 O O . VAL A 1 84 ? 0.014 -0.524 -4.994 1.00 95.56 84 VAL A O 1
ATOM 648 N N . TRP A 1 85 ? -0.780 1.272 -3.907 1.00 93.38 85 TRP A N 1
ATOM 649 C CA . TRP A 1 85 ? -0.724 2.164 -5.054 1.00 93.38 85 TRP A CA 1
ATOM 650 C C . TRP A 1 85 ? 0.709 2.371 -5.559 1.00 93.38 85 TRP A C 1
ATOM 652 O O . TRP A 1 85 ? 0.974 2.201 -6.748 1.00 93.38 85 TRP A O 1
ATOM 662 N N . MET A 1 86 ? 1.648 2.630 -4.647 1.00 90.69 86 MET A N 1
ATOM 663 C CA . MET A 1 86 ? 3.076 2.787 -4.943 1.00 90.69 86 MET A CA 1
ATOM 664 C C . MET A 1 86 ? 3.701 1.516 -5.527 1.00 90.69 86 MET A C 1
ATOM 666 O O . MET A 1 86 ? 4.450 1.573 -6.502 1.00 90.69 86 MET A O 1
ATOM 670 N N . VAL A 1 87 ? 3.380 0.357 -4.950 1.00 93.19 87 VAL A N 1
ATOM 671 C CA . VAL A 1 87 ? 3.851 -0.937 -5.458 1.00 93.19 87 VAL A CA 1
ATOM 672 C C . VAL A 1 87 ? 3.212 -1.240 -6.814 1.00 93.19 87 VAL A C 1
ATOM 674 O O . VAL A 1 87 ? 3.910 -1.689 -7.715 1.00 93.19 87 VAL A O 1
ATOM 677 N N . GLY A 1 88 ? 1.925 -0.940 -7.008 1.00 93.75 88 GLY A N 1
ATOM 678 C CA . GLY A 1 88 ? 1.233 -1.107 -8.290 1.00 93.75 88 GLY A CA 1
ATOM 679 C C . GLY A 1 88 ? 1.844 -0.248 -9.395 1.00 93.75 88 GLY A C 1
ATOM 680 O O . GLY A 1 88 ? 2.080 -0.740 -10.500 1.00 93.75 88 GLY A O 1
ATOM 681 N N . PHE A 1 89 ? 2.189 1.003 -9.079 1.00 91.50 89 PHE A N 1
ATOM 682 C CA . PHE A 1 89 ? 2.950 1.874 -9.970 1.00 91.50 89 PHE A CA 1
ATOM 683 C C . PHE A 1 89 ? 4.302 1.255 -10.341 1.00 91.50 89 PHE A C 1
ATOM 685 O O . PHE A 1 89 ? 4.610 1.153 -11.528 1.00 91.50 89 PHE A O 1
ATOM 692 N N . LEU A 1 90 ? 5.086 0.808 -9.350 1.00 91.69 90 LEU A N 1
ATOM 693 C CA . LEU A 1 90 ? 6.401 0.211 -9.598 1.00 91.69 90 LEU A CA 1
ATOM 694 C C . LEU A 1 90 ? 6.285 -1.046 -10.466 1.00 91.69 90 LEU A C 1
ATOM 696 O O . LEU A 1 90 ? 6.998 -1.160 -11.453 1.00 91.69 90 LEU A O 1
ATOM 700 N N . VAL A 1 91 ? 5.361 -1.954 -10.146 1.00 94.12 91 VAL A N 1
ATOM 701 C CA . VAL A 1 91 ? 5.135 -3.187 -10.916 1.00 94.12 91 VAL A CA 1
ATOM 702 C C . VAL A 1 91 ? 4.731 -2.864 -12.355 1.00 94.12 91 VAL A C 1
ATOM 704 O O . VAL A 1 91 ? 5.297 -3.428 -13.290 1.00 94.12 91 VAL A O 1
ATOM 707 N N . THR A 1 92 ? 3.805 -1.920 -12.548 1.00 93.94 92 THR A N 1
ATOM 708 C CA . THR A 1 92 ? 3.394 -1.478 -13.891 1.00 93.94 92 THR A CA 1
ATOM 709 C C . THR A 1 92 ? 4.579 -0.913 -14.666 1.00 93.94 92 THR A C 1
ATOM 711 O O . THR A 1 92 ? 4.790 -1.282 -15.817 1.00 93.94 92 THR A O 1
ATOM 714 N N . TYR A 1 93 ? 5.374 -0.049 -14.035 1.00 90.44 93 TYR A N 1
ATOM 715 C CA . TYR A 1 93 ? 6.546 0.551 -14.661 1.00 90.44 93 TYR A CA 1
ATOM 716 C C . TYR A 1 93 ? 7.611 -0.493 -15.009 1.00 90.44 93 TYR A C 1
ATOM 718 O O . TYR A 1 93 ? 8.159 -0.476 -16.105 1.00 90.44 93 TYR A O 1
ATOM 726 N N . SER A 1 94 ? 7.899 -1.420 -14.097 1.00 91.25 94 SER A N 1
ATOM 727 C CA . SER A 1 94 ? 8.926 -2.443 -14.289 1.00 91.25 94 SER A CA 1
ATOM 728 C C . SER A 1 94 ? 8.571 -3.442 -15.388 1.00 91.25 94 SER A C 1
ATOM 730 O O . SER A 1 94 ? 9.474 -3.922 -16.064 1.00 91.25 94 SER A O 1
ATOM 732 N N . LEU A 1 95 ? 7.285 -3.759 -15.571 1.00 94.81 95 LEU A N 1
ATOM 733 C CA . LEU A 1 95 ? 6.846 -4.765 -16.542 1.00 94.81 95 LEU A CA 1
ATOM 734 C C . LEU A 1 95 ? 6.411 -4.161 -17.882 1.00 94.81 95 LEU A C 1
ATOM 736 O O . LEU A 1 95 ? 6.717 -4.721 -18.929 1.00 94.81 95 LEU A O 1
ATOM 740 N N . TRP A 1 96 ? 5.684 -3.041 -17.866 1.00 93.69 96 TRP A N 1
ATOM 741 C CA . TRP A 1 96 ? 5.087 -2.409 -19.055 1.00 93.69 96 TRP A CA 1
ATOM 742 C C . TRP A 1 96 ? 5.632 -0.996 -19.336 1.00 93.69 96 TRP A C 1
ATOM 744 O O . TRP A 1 96 ? 5.176 -0.318 -20.262 1.00 93.69 96 TRP A O 1
ATOM 754 N N . GLY A 1 97 ? 6.616 -0.533 -18.562 1.00 87.75 97 GLY A N 1
ATOM 755 C CA . GLY A 1 97 ? 7.283 0.749 -18.771 1.00 87.75 97 GLY A CA 1
ATOM 756 C C . GLY A 1 97 ? 6.422 1.971 -18.442 1.00 87.75 97 GLY A C 1
ATOM 757 O O . GLY A 1 97 ? 5.320 1.893 -17.890 1.00 87.75 97 GLY A O 1
ATOM 758 N N . GLY A 1 98 ? 6.933 3.143 -18.828 1.00 83.56 98 GLY A N 1
ATOM 759 C CA . GLY A 1 98 ? 6.244 4.422 -18.632 1.00 83.56 98 GLY A CA 1
ATOM 760 C C . GLY A 1 98 ? 4.904 4.519 -19.368 1.00 83.56 98 GLY A C 1
ATOM 761 O O . GLY A 1 98 ? 3.993 5.184 -18.883 1.00 83.56 98 GLY A O 1
ATOM 762 N N . PHE A 1 99 ? 4.749 3.815 -20.496 1.00 82.75 99 PHE A N 1
ATOM 763 C CA . PHE A 1 99 ? 3.488 3.788 -21.241 1.00 82.75 99 PHE A CA 1
ATOM 764 C C . PHE A 1 99 ? 2.377 3.066 -20.467 1.00 82.75 99 PHE A C 1
ATOM 766 O O . PHE A 1 99 ? 1.264 3.583 -20.373 1.00 82.75 99 PHE A O 1
ATOM 773 N N . GLY A 1 100 ? 2.690 1.929 -19.832 1.00 87.12 100 GLY A N 1
ATOM 774 C CA . GLY A 1 100 ? 1.754 1.255 -18.930 1.00 87.12 100 GLY A CA 1
ATOM 775 C C . GLY A 1 100 ? 1.328 2.176 -17.788 1.00 87.12 1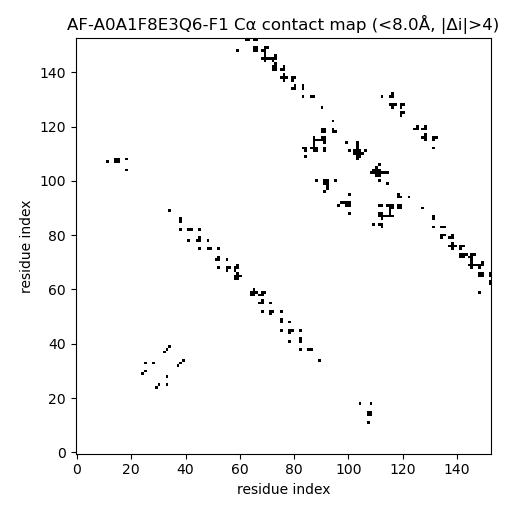00 GLY A C 1
ATOM 776 O O . GLY A 1 100 ? 0.141 2.396 -17.567 1.00 87.12 100 GLY A O 1
ATOM 777 N N . VAL A 1 101 ? 2.288 2.811 -17.114 1.00 86.12 101 VAL A N 1
ATOM 778 C CA . VAL A 1 101 ? 1.993 3.777 -16.044 1.00 86.12 101 VAL A CA 1
ATOM 779 C C . VAL A 1 101 ? 1.085 4.908 -16.524 1.00 86.12 101 VAL A C 1
ATOM 781 O O . VAL A 1 101 ? 0.114 5.234 -15.845 1.00 86.12 101 VAL A O 1
ATOM 784 N N . PHE A 1 102 ? 1.372 5.486 -17.691 1.00 82.94 102 PHE A N 1
ATOM 785 C CA . PHE A 1 102 ? 0.572 6.564 -18.266 1.00 82.94 102 PHE A CA 1
ATOM 786 C C . PHE A 1 102 ? -0.896 6.152 -18.431 1.00 82.94 102 PHE A C 1
ATOM 788 O O . PHE A 1 102 ? -1.782 6.860 -17.952 1.00 82.94 102 PHE A O 1
ATOM 795 N N . ILE A 1 103 ? -1.156 4.975 -19.012 1.00 85.56 103 ILE A N 1
ATOM 796 C CA . ILE A 1 103 ? -2.517 4.431 -19.139 1.00 85.56 103 ILE A CA 1
ATOM 797 C C . ILE A 1 103 ? -3.164 4.274 -17.759 1.00 85.56 103 ILE A C 1
ATOM 799 O O . ILE A 1 103 ? -4.283 4.740 -17.543 1.00 85.56 103 ILE A O 1
ATOM 803 N N . GLY A 1 104 ? -2.451 3.670 -16.805 1.00 85.56 104 GLY A N 1
ATOM 804 C CA . GLY A 1 104 ? -2.970 3.443 -15.455 1.00 85.56 104 GLY A CA 1
ATOM 805 C C . GLY A 1 104 ? -3.342 4.739 -14.726 1.00 85.56 104 GLY A C 1
ATOM 806 O O . GLY A 1 104 ? -4.333 4.777 -13.996 1.00 85.56 104 GLY A O 1
ATOM 807 N N . LEU A 1 105 ? -2.593 5.820 -14.946 1.00 83.62 105 LEU A N 1
ATOM 808 C CA . LEU A 1 105 ? -2.889 7.132 -14.368 1.00 83.62 105 LEU A CA 1
ATOM 809 C C . LEU A 1 105 ? -4.073 7.822 -15.054 1.00 83.62 105 LEU A C 1
ATOM 811 O O . LEU A 1 105 ? -4.883 8.446 -14.367 1.00 83.62 105 LEU A O 1
ATOM 815 N N . MET A 1 106 ? -4.224 7.669 -16.373 1.00 80.50 106 MET A N 1
ATOM 816 C CA . MET A 1 106 ? -5.372 8.208 -17.117 1.00 80.50 106 MET A CA 1
ATOM 817 C C . MET A 1 106 ? -6.705 7.561 -16.712 1.00 80.50 106 MET A C 1
ATOM 819 O O . MET A 1 106 ? -7.757 8.179 -16.846 1.00 80.50 106 MET A O 1
ATOM 823 N N . MET A 1 107 ? -6.680 6.369 -16.113 1.00 80.75 107 MET A N 1
ATOM 824 C CA . M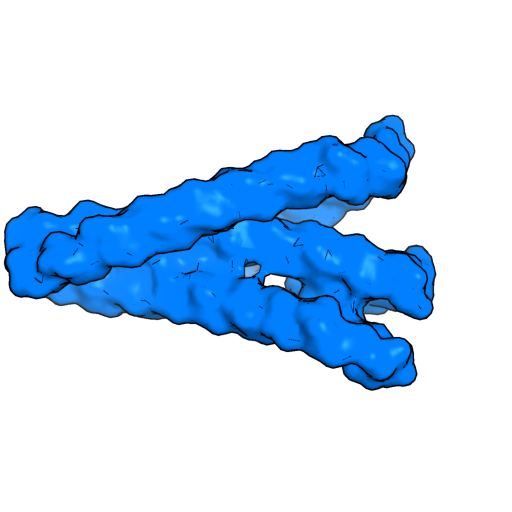ET A 1 107 ? -7.851 5.703 -15.525 1.00 80.75 107 MET A CA 1
ATOM 825 C C . MET A 1 107 ? -8.248 6.268 -14.141 1.00 80.75 107 MET A C 1
ATOM 827 O O . MET A 1 107 ? -8.717 5.538 -13.267 1.00 80.75 107 MET A O 1
ATOM 831 N N . GLY A 1 108 ? -8.042 7.568 -13.908 1.00 69.81 108 GLY A N 1
ATOM 832 C CA . GLY A 1 108 ? -8.426 8.248 -12.665 1.00 69.81 108 GLY A CA 1
ATOM 833 C C . GLY A 1 108 ? -7.428 8.089 -11.515 1.00 69.81 108 GLY A C 1
ATOM 834 O O . GLY A 1 108 ? -7.820 8.103 -10.350 1.00 69.81 108 GLY A O 1
ATOM 835 N N . GLY A 1 109 ? -6.142 7.897 -11.815 1.00 68.75 109 GLY A N 1
ATOM 836 C CA . GLY A 1 109 ? -5.066 7.801 -10.824 1.00 68.75 109 GLY A CA 1
ATOM 837 C C . GLY A 1 109 ? -4.981 6.456 -10.103 1.00 68.75 109 GLY A C 1
ATOM 838 O O . GLY A 1 109 ? -3.885 5.972 -9.849 1.00 68.75 109 GLY A O 1
ATOM 839 N N . VAL A 1 110 ? -6.111 5.807 -9.822 1.00 76.81 110 VAL A N 1
ATOM 840 C CA . VAL A 1 110 ? -6.172 4.499 -9.140 1.00 76.81 110 VAL A CA 1
ATOM 841 C C . VAL A 1 110 ? -5.865 3.320 -10.068 1.00 76.81 110 VAL A C 1
ATOM 843 O O . VAL A 1 110 ? -5.548 2.233 -9.588 1.00 76.81 110 VAL A O 1
ATOM 846 N N . GLY A 1 111 ? -5.931 3.527 -11.387 1.00 84.88 111 GLY A N 1
ATOM 847 C CA . GLY A 1 111 ? -5.805 2.470 -12.392 1.00 84.88 111 GLY A CA 1
ATOM 848 C C . GLY A 1 111 ? -4.423 1.826 -12.501 1.00 84.88 111 GLY A C 1
ATOM 849 O O . GLY A 1 111 ? -4.314 0.728 -13.039 1.00 84.88 111 GLY A O 1
ATOM 850 N N . VAL A 1 112 ? -3.373 2.425 -11.932 1.00 89.94 112 VAL A N 1
ATOM 851 C CA . VAL A 1 112 ? -2.030 1.812 -11.898 1.00 89.94 112 VAL A CA 1
ATOM 852 C C . VAL A 1 112 ? -1.985 0.512 -11.090 1.00 89.94 112 VAL A C 1
ATOM 854 O O . VAL A 1 112 ? -1.169 -0.355 -11.375 1.00 89.94 112 VAL A O 1
ATOM 857 N N . VAL A 1 113 ? -2.876 0.327 -10.111 1.00 94.75 113 VAL A N 1
ATOM 858 C CA . VAL A 1 113 ? -2.944 -0.923 -9.336 1.00 94.75 113 VAL A CA 1
ATOM 859 C C . VAL A 1 113 ? -3.532 -2.077 -10.157 1.00 94.75 113 VAL A C 1
ATOM 861 O O . VAL A 1 113 ? -2.848 -3.093 -10.292 1.00 94.75 113 VAL A O 1
ATOM 864 N N . PRO A 1 114 ? -4.751 -1.975 -10.733 1.00 95.19 114 PRO A N 1
ATOM 865 C CA . PRO A 1 114 ? -5.287 -3.045 -11.571 1.00 95.19 114 PRO A CA 1
ATOM 866 C C . PRO A 1 114 ? -4.426 -3.282 -12.812 1.00 95.19 114 PRO A C 1
ATOM 868 O O . PRO A 1 114 ? -4.235 -4.433 -13.196 1.00 95.19 114 PRO A O 1
ATOM 871 N N . LEU A 1 115 ? -3.836 -2.234 -13.395 1.00 95.38 115 LEU A N 1
ATOM 872 C CA . LEU A 1 115 ? -2.921 -2.403 -14.519 1.00 95.38 115 LEU A CA 1
ATOM 873 C C . LEU A 1 115 ? -1.635 -3.133 -14.111 1.00 95.38 115 LEU A C 1
ATOM 875 O O . LEU A 1 115 ? -1.180 -3.997 -14.852 1.00 95.38 115 LEU A O 1
ATOM 879 N N . GLY A 1 116 ? -1.105 -2.873 -12.913 1.00 96.31 116 GLY A N 1
ATOM 880 C CA . GLY A 1 116 ? 0.030 -3.611 -12.358 1.00 96.31 116 GLY A CA 1
ATOM 881 C C . GLY A 1 116 ? -0.280 -5.089 -12.120 1.00 96.31 116 GLY A C 1
ATOM 882 O O . GLY A 1 116 ? 0.559 -5.941 -12.402 1.00 96.31 116 GLY A O 1
ATOM 883 N N . ILE A 1 117 ? -1.499 -5.415 -11.674 1.00 97.62 117 ILE A N 1
ATOM 884 C CA . ILE A 1 117 ? -1.962 -6.808 -11.547 1.00 97.62 117 ILE A CA 1
ATOM 885 C C . ILE A 1 117 ? -2.013 -7.474 -12.923 1.00 97.62 117 ILE A C 1
ATOM 887 O O . ILE A 1 117 ? -1.472 -8.563 -13.096 1.00 97.62 117 ILE A O 1
ATOM 891 N N . ILE A 1 118 ? -2.627 -6.812 -13.906 1.00 97.50 118 ILE A N 1
ATOM 892 C CA . ILE A 1 118 ? -2.739 -7.319 -15.278 1.00 97.50 118 ILE A CA 1
ATOM 893 C C . ILE A 1 118 ? -1.345 -7.536 -15.883 1.00 97.50 118 ILE A C 1
ATOM 895 O O . ILE A 1 118 ? -1.061 -8.611 -16.411 1.00 97.50 118 ILE A O 1
ATOM 899 N N . ALA A 1 119 ? -0.452 -6.555 -15.743 1.00 97.19 119 ALA A N 1
ATOM 900 C CA . ALA A 1 119 ? 0.926 -6.646 -16.202 1.00 97.19 119 ALA A CA 1
ATOM 901 C C . ALA A 1 119 ? 1.666 -7.817 -15.544 1.00 97.19 119 ALA A C 1
ATOM 903 O O . ALA A 1 119 ? 2.330 -8.587 -16.238 1.00 97.19 119 ALA A O 1
ATOM 904 N N . ALA A 1 120 ? 1.514 -7.994 -14.228 1.00 97.81 120 ALA A N 1
ATOM 905 C CA . ALA A 1 120 ? 2.117 -9.100 -13.492 1.00 97.81 120 ALA A CA 1
ATOM 906 C C . ALA A 1 120 ? 1.609 -10.465 -13.975 1.00 97.81 120 ALA A C 1
ATOM 908 O O . ALA A 1 120 ? 2.417 -11.365 -14.191 1.00 97.81 120 ALA A O 1
ATOM 909 N N . VAL A 1 121 ? 0.303 -10.611 -14.212 1.00 98.06 121 VAL A N 1
ATOM 910 C CA . VAL A 1 121 ? -0.285 -11.857 -14.731 1.00 98.06 121 VAL A CA 1
ATOM 911 C C . VAL A 1 121 ? 0.242 -12.177 -16.132 1.00 98.06 121 VAL A C 1
ATOM 913 O O . VAL A 1 121 ? 0.702 -13.294 -16.361 1.00 98.06 121 VAL A O 1
ATOM 916 N N . PHE A 1 122 ? 0.257 -11.205 -17.050 1.00 97.75 122 PHE A N 1
ATOM 917 C CA . PHE A 1 122 ? 0.742 -11.425 -18.420 1.00 97.75 122 PHE A CA 1
ATOM 918 C C . PHE A 1 122 ? 2.244 -11.718 -18.509 1.00 97.75 122 PHE A C 1
ATOM 920 O O . PHE A 1 122 ? 2.677 -12.370 -19.454 1.00 97.75 122 PHE A O 1
ATOM 927 N N . ASN A 1 123 ? 3.031 -11.281 -17.523 1.00 97.88 123 ASN A N 1
ATOM 928 C CA . ASN A 1 123 ? 4.460 -11.586 -17.427 1.00 97.88 123 ASN A CA 1
ATOM 929 C C . ASN A 1 123 ? 4.763 -12.819 -16.548 1.00 97.88 123 ASN A C 1
ATOM 931 O O . ASN A 1 123 ? 5.925 -13.088 -16.256 1.00 97.88 123 ASN A O 1
ATOM 935 N N . GLY A 1 124 ? 3.748 -13.560 -16.080 1.00 97.44 124 GLY A N 1
ATOM 936 C CA . GLY A 1 124 ? 3.932 -14.735 -15.215 1.00 97.44 124 GLY A CA 1
ATOM 937 C C . GLY A 1 124 ? 4.427 -14.422 -13.792 1.00 97.44 124 GLY A C 1
ATOM 938 O O . GLY A 1 124 ? 4.803 -15.329 -13.049 1.00 97.44 124 GLY A O 1
ATOM 939 N N . ALA A 1 125 ? 4.408 -13.153 -13.376 1.00 96.94 125 ALA A N 1
ATOM 940 C CA . ALA A 1 125 ? 4.842 -12.680 -12.064 1.00 96.94 125 ALA A CA 1
ATOM 941 C C . ALA A 1 125 ? 3.740 -12.849 -10.996 1.00 96.94 125 ALA A C 1
ATOM 943 O O . ALA A 1 125 ? 3.290 -11.887 -10.365 1.00 96.94 125 ALA A O 1
ATOM 944 N N . TRP A 1 126 ? 3.308 -14.092 -10.762 1.00 96.12 126 TRP A N 1
ATOM 945 C CA . TRP A 1 126 ? 2.184 -14.431 -9.873 1.00 96.12 126 TRP A CA 1
ATOM 946 C C . TRP A 1 126 ? 2.337 -13.917 -8.439 1.00 96.12 126 TRP A C 1
ATOM 948 O O . TRP A 1 126 ? 1.357 -13.484 -7.837 1.00 96.12 126 TRP A O 1
ATOM 958 N N . ALA A 1 127 ? 3.560 -13.902 -7.904 1.00 96.38 127 ALA A N 1
ATOM 959 C CA . ALA A 1 127 ? 3.829 -13.357 -6.574 1.00 96.38 127 ALA A CA 1
ATOM 960 C C . ALA A 1 127 ? 3.527 -11.848 -6.493 1.00 96.38 127 ALA A C 1
ATOM 962 O O . ALA A 1 127 ? 2.957 -11.382 -5.509 1.00 96.38 127 ALA A O 1
ATOM 963 N N . MET A 1 128 ? 3.853 -11.081 -7.541 1.00 96.56 128 MET A N 1
ATOM 964 C CA . MET A 1 128 ? 3.555 -9.645 -7.594 1.00 96.56 128 MET A CA 1
ATOM 965 C C . MET A 1 128 ? 2.048 -9.400 -7.706 1.00 96.56 128 MET A C 1
ATOM 967 O O . MET A 1 128 ? 1.509 -8.571 -6.973 1.00 96.56 128 MET A O 1
ATOM 971 N N . ALA A 1 129 ? 1.359 -10.163 -8.561 1.00 97.31 129 ALA A N 1
ATOM 972 C CA . ALA A 1 129 ? -0.096 -10.097 -8.686 1.00 97.31 129 ALA A CA 1
ATOM 973 C C . ALA A 1 129 ? -0.792 -10.435 -7.355 1.00 97.31 129 ALA A C 1
ATOM 975 O O . ALA A 1 129 ? -1.652 -9.683 -6.895 1.00 97.31 129 ALA A O 1
ATOM 976 N N . GLY A 1 130 ? -0.371 -11.521 -6.698 1.00 97.00 130 GLY A N 1
ATOM 977 C CA . GLY A 1 130 ? -0.885 -11.941 -5.395 1.00 97.00 130 GLY A CA 1
ATOM 978 C C . GLY A 1 130 ? -0.667 -10.891 -4.304 1.00 97.00 130 GLY A C 1
ATOM 979 O O . GLY A 1 130 ? -1.596 -10.592 -3.558 1.00 97.00 130 GLY A O 1
ATOM 980 N N . ASN A 1 131 ? 0.512 -10.265 -4.254 1.00 95.25 131 ASN A N 1
ATOM 981 C CA . ASN A 1 131 ? 0.806 -9.201 -3.290 1.00 95.25 131 ASN A CA 1
ATOM 982 C C . ASN A 1 131 ? -0.069 -7.958 -3.497 1.00 95.25 131 ASN A C 1
ATOM 984 O O . ASN A 1 131 ? -0.547 -7.378 -2.521 1.00 95.25 131 ASN A O 1
ATOM 988 N N . LEU A 1 132 ? -0.311 -7.557 -4.748 1.00 96.69 132 LEU A N 1
ATOM 989 C CA . LEU A 1 132 ? -1.208 -6.440 -5.053 1.00 96.69 132 LEU A CA 1
ATOM 990 C C . LEU A 1 132 ? -2.657 -6.766 -4.666 1.00 96.69 132 LEU A C 1
ATOM 992 O O . LEU A 1 132 ? -3.318 -5.936 -4.044 1.00 96.69 132 LEU A O 1
ATOM 996 N N . LEU A 1 133 ? -3.132 -7.981 -4.955 1.00 97.62 133 LEU A N 1
ATOM 997 C CA . LEU A 1 133 ? -4.467 -8.440 -4.554 1.00 97.62 133 LEU A CA 1
ATOM 998 C C . LEU A 1 133 ? -4.626 -8.503 -3.030 1.00 97.62 133 LEU A C 1
ATOM 1000 O O . LEU A 1 133 ? -5.611 -7.992 -2.496 1.00 97.62 133 LEU A O 1
ATOM 1004 N N . TYR A 1 134 ? -3.645 -9.068 -2.325 1.00 95.88 134 TYR A N 1
ATOM 1005 C CA . TYR A 1 134 ? -3.600 -9.070 -0.862 1.00 95.88 134 TYR A CA 1
ATOM 1006 C C . TYR A 1 134 ? -3.645 -7.643 -0.313 1.00 95.88 134 TYR A C 1
ATOM 1008 O O . TYR A 1 134 ? -4.447 -7.331 0.565 1.00 95.88 134 TYR A O 1
ATOM 1016 N N . GLY A 1 135 ? -2.839 -6.754 -0.891 1.00 95.56 135 GLY A N 1
ATOM 1017 C CA . GLY A 1 135 ? -2.812 -5.338 -0.571 1.00 95.56 135 GLY A CA 1
ATOM 1018 C C . GLY A 1 135 ? -4.175 -4.649 -0.705 1.00 95.56 135 GLY A C 1
ATOM 1019 O O . GLY A 1 135 ? -4.605 -3.922 0.197 1.00 95.56 135 GLY A O 1
ATOM 1020 N N . ILE A 1 136 ? -4.880 -4.887 -1.813 1.00 96.31 136 ILE A N 1
ATOM 1021 C CA . ILE A 1 136 ? -6.248 -4.392 -2.025 1.00 96.31 136 ILE A CA 1
ATOM 1022 C C . ILE A 1 136 ? -7.173 -4.937 -0.932 1.00 96.31 136 ILE A C 1
ATOM 1024 O O . ILE A 1 136 ? -7.907 -4.163 -0.309 1.00 96.31 136 ILE A O 1
ATOM 1028 N N . ALA A 1 137 ? -7.113 -6.244 -0.666 1.00 96.56 137 ALA A N 1
ATOM 1029 C CA . ALA A 1 137 ? -7.965 -6.901 0.318 1.00 96.56 137 ALA A CA 1
ATOM 1030 C C . ALA A 1 137 ? -7.779 -6.315 1.724 1.00 96.56 137 ALA A C 1
ATOM 1032 O O . ALA A 1 137 ? -8.771 -5.976 2.368 1.00 96.56 137 ALA A O 1
ATOM 1033 N N . ILE A 1 138 ? -6.540 -6.109 2.185 1.00 95.31 138 ILE A N 1
ATOM 1034 C CA . ILE A 1 138 ? -6.292 -5.507 3.506 1.00 95.31 138 ILE A CA 1
ATOM 1035 C C . ILE A 1 138 ? -6.691 -4.030 3.554 1.00 95.31 138 ILE A C 1
ATOM 1037 O O . ILE A 1 138 ? -7.207 -3.569 4.569 1.00 95.31 138 ILE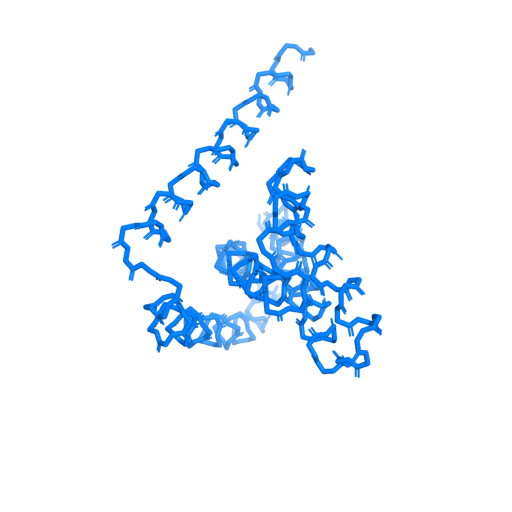 A O 1
ATOM 1041 N N . THR A 1 139 ? -6.512 -3.293 2.456 1.00 96.12 139 THR 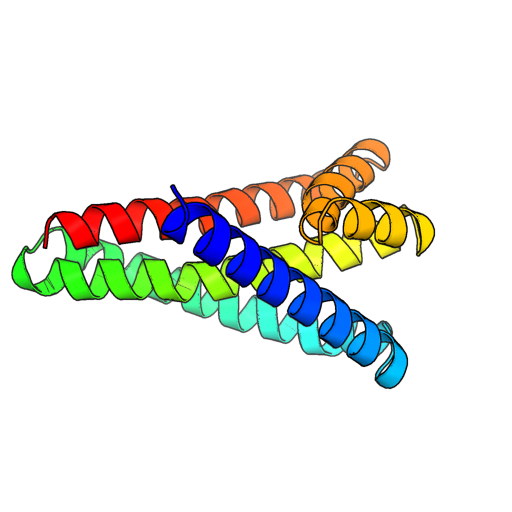A N 1
ATOM 1042 C CA . THR A 1 139 ? -6.866 -1.870 2.371 1.00 96.12 139 THR A CA 1
ATOM 1043 C C . THR A 1 139 ? -8.369 -1.683 2.534 1.00 96.12 139 THR A C 1
ATOM 1045 O O . THR A 1 139 ? -8.827 -0.983 3.440 1.00 96.12 139 THR A O 1
ATOM 1048 N N . PHE A 1 140 ? -9.157 -2.326 1.673 1.00 95.00 140 PHE A N 1
ATOM 1049 C CA . PHE A 1 140 ? -10.609 -2.180 1.711 1.00 95.00 140 PHE A CA 1
ATOM 1050 C C . PHE A 1 140 ? -11.231 -2.964 2.863 1.00 95.00 140 PHE A C 1
ATOM 1052 O O . PHE A 1 140 ? -12.172 -2.467 3.476 1.00 95.00 140 PHE A O 1
ATOM 1059 N N . GLY A 1 141 ? -10.672 -4.120 3.223 1.00 95.94 141 GLY A N 1
ATOM 1060 C CA . GLY A 1 141 ? -11.101 -4.904 4.379 1.00 95.94 141 GLY A CA 1
ATOM 1061 C C . GLY A 1 141 ? -10.984 -4.115 5.680 1.00 95.94 141 GLY A C 1
ATOM 1062 O O . GLY A 1 141 ? -11.972 -3.987 6.401 1.00 95.94 141 GLY A O 1
ATOM 1063 N N . ALA A 1 142 ? -9.825 -3.498 5.944 1.00 96.00 142 ALA A N 1
ATOM 1064 C CA . ALA A 1 142 ? -9.640 -2.657 7.127 1.00 96.00 142 ALA A CA 1
ATOM 1065 C C . ALA A 1 142 ? -10.574 -1.438 7.113 1.00 96.00 142 ALA A C 1
ATOM 1067 O O . ALA A 1 142 ? -11.183 -1.118 8.132 1.00 96.00 142 ALA A O 1
ATOM 1068 N N . ARG A 1 143 ? -10.754 -0.787 5.955 1.00 95.06 143 ARG A N 1
ATOM 1069 C CA . ARG A 1 143 ? -11.638 0.380 5.836 1.00 95.06 143 ARG A CA 1
ATOM 1070 C C . ARG A 1 143 ? -13.098 0.035 6.116 1.00 95.06 143 ARG A C 1
ATOM 1072 O O . ARG A 1 143 ? -13.727 0.685 6.944 1.00 95.06 143 ARG A O 1
ATOM 1079 N N . ILE A 1 144 ? -13.629 -0.979 5.434 1.00 95.31 144 ILE A N 1
ATOM 1080 C CA . ILE A 1 144 ? -15.030 -1.404 5.560 1.00 95.31 144 ILE A CA 1
ATOM 1081 C C . ILE A 1 144 ? -15.297 -1.899 6.981 1.00 95.31 144 ILE A C 1
ATOM 1083 O O . ILE A 1 144 ? -16.268 -1.475 7.606 1.00 95.31 144 ILE A O 1
ATOM 1087 N N . PHE A 1 145 ? -14.413 -2.742 7.521 1.00 95.00 145 PHE A N 1
ATOM 1088 C CA . PHE A 1 145 ? -14.584 -3.277 8.867 1.00 95.00 145 PHE A CA 1
ATOM 1089 C C . PHE A 1 145 ? -14.445 -2.194 9.946 1.00 95.00 145 PHE A C 1
ATOM 1091 O O . PHE A 1 145 ? -15.230 -2.171 10.892 1.00 95.00 145 PHE A O 1
ATOM 1098 N N . GLY A 1 146 ? -13.512 -1.253 9.778 1.00 94.25 146 GLY A N 1
ATOM 1099 C CA . GLY A 1 146 ? -13.359 -0.101 10.665 1.00 94.25 146 GLY A CA 1
ATOM 1100 C C . GLY A 1 146 ? -14.610 0.779 10.708 1.00 94.25 146 GLY A C 1
ATOM 1101 O O . GLY A 1 146 ? -15.094 1.088 11.795 1.00 94.25 146 GLY A O 1
ATOM 1102 N N . MET A 1 147 ? -15.189 1.116 9.548 1.00 92.69 147 MET A N 1
ATOM 1103 C CA . MET A 1 147 ? -16.439 1.892 9.475 1.00 92.69 147 MET A CA 1
ATOM 1104 C C . MET A 1 147 ? -17.607 1.155 10.140 1.00 92.69 147 MET A C 1
ATOM 1106 O O . MET A 1 147 ? -18.301 1.732 10.972 1.00 92.69 147 MET A O 1
ATOM 1110 N N . TYR A 1 148 ? -17.765 -0.139 9.853 1.00 94.12 148 TYR A N 1
ATOM 1111 C CA . TYR A 1 148 ? -18.802 -0.973 10.462 1.00 94.12 148 TYR A CA 1
ATOM 1112 C C . TYR A 1 148 ? -18.700 -1.035 11.994 1.00 94.12 148 TYR A C 1
ATOM 1114 O O . TYR A 1 148 ? -19.710 -0.980 12.697 1.00 94.12 148 TYR A O 1
ATOM 1122 N N . LEU A 1 149 ? -17.484 -1.155 12.537 1.00 91.69 149 LEU A N 1
ATOM 1123 C CA . LEU A 1 149 ? -17.278 -1.115 13.984 1.00 91.69 149 LEU A CA 1
ATOM 1124 C C . LEU A 1 149 ? -17.574 0.275 14.558 1.00 91.69 149 LEU A C 1
ATOM 1126 O O . LEU A 1 149 ? -18.141 0.358 15.648 1.00 91.69 149 LEU A O 1
ATOM 1130 N N . GLY A 1 150 ? -17.225 1.340 13.832 1.00 90.62 150 GLY A N 1
ATOM 1131 C CA . GLY A 1 150 ? -17.491 2.726 14.219 1.00 90.62 150 GLY A CA 1
ATOM 1132 C C . GLY A 1 150 ? -18.983 3.044 14.326 1.00 90.62 150 GLY A C 1
ATOM 1133 O O . GLY A 1 150 ? -19.393 3.666 15.297 1.00 90.62 150 GLY A O 1
ATOM 1134 N N . GLU A 1 151 ? -19.807 2.543 13.403 1.00 90.50 151 GLU A N 1
ATOM 1135 C CA . GLU A 1 151 ? -21.273 2.702 13.447 1.00 90.50 151 GLU A CA 1
ATOM 1136 C C . GLU A 1 151 ? -21.929 1.985 14.640 1.00 90.50 151 GLU A C 1
ATOM 1138 O O . GLU A 1 151 ? -23.026 2.346 15.061 1.00 90.50 151 GLU A O 1
ATOM 1143 N N . LYS A 1 152 ? -21.274 0.948 15.177 1.00 80.81 152 LYS A N 1
ATOM 1144 C CA . LYS A 1 152 ? -21.779 0.099 16.273 1.00 80.81 152 LYS A CA 1
ATOM 1145 C C . LYS A 1 152 ? -21.131 0.386 17.630 1.00 80.81 152 LYS A C 1
ATOM 1147 O O . LYS A 1 152 ? -21.271 -0.450 18.536 1.00 80.81 152 LYS A O 1
ATOM 1152 N N . SER A 1 153 ? -20.344 1.453 17.738 1.00 74.88 153 SER A N 1
ATOM 1153 C CA . SER A 1 153 ? -19.622 1.834 18.961 1.00 74.88 153 SER A CA 1
ATOM 1154 C C . SER A 1 153 ? -20.382 2.873 19.769 1.00 74.88 153 SER A C 1
ATOM 1156 O O . SER A 1 153 ? -21.040 3.732 19.150 1.00 74.88 153 SER A O 1
#

Solvent-accessible surface area (backbone atoms only — not comparable to full-atom values): 7531 Å² total; per-residue (Å²): 116,66,69,60,55,52,53,50,52,50,53,53,48,52,45,51,50,52,47,50,52,47,52,54,48,40,73,72,62,35,65,65,47,42,64,71,50,49,48,56,50,42,49,52,52,38,52,53,42,50,50,53,38,61,69,28,52,72,38,48,76,43,68,90,43,14,47,56,29,12,49,49,22,36,57,41,17,54,53,32,43,51,41,35,43,53,50,14,38,49,47,14,33,75,70,52,31,70,65,41,36,51,55,12,40,72,58,72,49,64,28,20,32,64,46,12,34,53,43,20,54,78,68,69,36,53,70,60,26,50,51,49,53,50,32,50,49,52,16,53,48,27,32,53,53,10,50,56,36,45,77,74,81

Foldseek 3Di:
DVVVVVVVVVVLVVLVVVLVVVVVVCVVVPPCCCVPPVLVVLVVVLVVLVVVLVVLVVLLVDLVSLLVSLVSLQVSLVSLLVSLLSLLLVLQCVQVNPVLNVVQCVVSNNRSLVSSLVSCVVVVVVVSNVVSVVSVCSNVVSNVVSVVSNVRD

Radius of gyration: 17.05 Å; Cα contacts (8 Å, |Δi|>4): 166; chains: 1; bounding box: 44×34×46 Å

pLDDT: mean 86.27, std 12.43, range [49.62, 98.06]

Secondary structure (DSSP, 8-state):
-HHHHHHHHHHHHHHHHHHHHHHHHHHHHHHHHIIIIIHHHHHHHHHHHHHHHHHHGGGGGSTTTHHHHHHHHHHHHHHHHHHHHHHHHHHHHHHHHHHHHHHHHHTTSTTHHHHHHHHHHHTT-HHHHHHHHHHHHHHHHHHHHHHHHHHT-